Protein AF-A0AAW9IMZ4-F1 (afdb_monomer_lite)

Foldseek 3Di:
DDDDDPVVVVVVVLVVVLVVPVVPPPDPQPVLQVVLVVQVVLLVVVCVVVVFDAAEAEDDSDDPVVQQVQFAFDFAFRGSVVRNVQRPPPDRFNQAYFYDYRRTGGGGNTDDDDDPPPD

Structure (mmCIF, N/CA/C/O backbone):
data_AF-A0AAW9IMZ4-F1
#
_entry.id   AF-A0AAW9IMZ4-F1
#
loop_
_atom_site.group_PDB
_atom_site.id
_atom_site.type_symbol
_atom_site.label_atom_id
_atom_site.label_alt_id
_atom_site.label_comp_id
_atom_site.label_asym_id
_atom_site.label_entity_id
_atom_site.label_seq_id
_atom_site.pdbx_PDB_ins_code
_atom_site.Cartn_x
_atom_site.Cartn_y
_atom_site.Cartn_z
_atom_site.occupancy
_atom_site.B_iso_or_equiv
_atom_site.auth_seq_id
_atom_site.auth_comp_id
_atom_site.auth_asym_id
_atom_site.auth_atom_id
_atom_site.pdbx_PDB_model_num
ATOM 1 N N . VAL A 1 1 ? 41.300 2.216 -15.096 1.00 54.44 1 VAL A N 1
ATOM 2 C CA . VAL A 1 1 ? 40.225 1.257 -15.438 1.00 54.44 1 VAL A CA 1
ATOM 3 C C . VAL A 1 1 ? 38.982 1.708 -14.700 1.00 54.44 1 VAL A C 1
ATOM 5 O O . VAL A 1 1 ? 39.032 1.784 -13.482 1.00 54.44 1 VAL A O 1
ATOM 8 N N . VAL A 1 2 ? 37.931 2.108 -15.415 1.00 64.06 2 VAL A N 1
ATOM 9 C CA . VAL A 1 2 ? 36.642 2.443 -14.799 1.00 64.06 2 VAL A CA 1
ATOM 10 C C . VAL A 1 2 ? 35.836 1.150 -14.759 1.00 64.06 2 VAL A C 1
ATOM 12 O O . VAL A 1 2 ? 35.510 0.600 -15.807 1.00 64.06 2 VAL A O 1
ATOM 15 N N . ILE A 1 3 ? 35.605 0.623 -13.559 1.00 65.62 3 ILE A N 1
ATOM 16 C CA . ILE A 1 3 ? 34.755 -0.548 -13.341 1.00 65.62 3 ILE A CA 1
ATOM 17 C C . ILE A 1 3 ? 33.373 0.003 -13.005 1.00 65.62 3 ILE A C 1
ATOM 19 O O . ILE A 1 3 ? 33.192 0.603 -11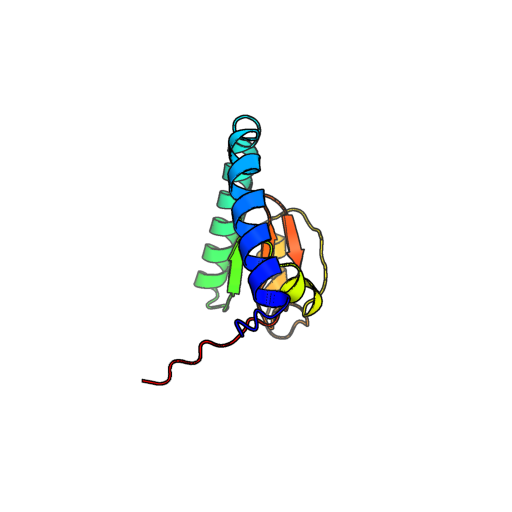.951 1.00 65.62 3 ILE A O 1
ATOM 23 N N . ILE A 1 4 ? 32.430 -0.145 -13.928 1.00 70.88 4 ILE A N 1
ATOM 24 C CA . ILE A 1 4 ? 31.017 0.161 -13.696 1.00 70.88 4 ILE A CA 1
ATOM 25 C C . ILE A 1 4 ? 30.312 -1.180 -13.524 1.00 70.88 4 ILE A C 1
ATOM 27 O O . ILE A 1 4 ? 30.482 -2.065 -14.369 1.00 70.88 4 ILE A O 1
ATOM 31 N N . PHE A 1 5 ? 29.558 -1.355 -12.437 1.00 73.69 5 PHE A N 1
ATOM 32 C CA . PHE A 1 5 ? 28.798 -2.579 -12.244 1.00 73.69 5 PHE A CA 1
ATOM 33 C C . PHE A 1 5 ? 27.513 -2.523 -13.091 1.00 73.69 5 PHE A C 1
ATOM 35 O O . PHE A 1 5 ? 27.006 -1.483 -13.520 1.00 73.69 5 PHE A O 1
ATOM 42 N N . GLN A 1 6 ? 26.994 -3.702 -13.419 1.00 74.31 6 GLN A N 1
ATOM 43 C CA . GLN A 1 6 ? 25.747 -3.833 -14.168 1.00 74.31 6 GLN A CA 1
ATOM 44 C C . GLN A 1 6 ? 24.555 -3.079 -13.525 1.00 74.31 6 GLN A C 1
ATOM 46 O O . GLN A 1 6 ? 23.739 -2.540 -14.280 1.00 74.31 6 GLN A O 1
ATOM 51 N N . PRO A 1 7 ? 24.429 -2.992 -12.181 1.00 78.62 7 PRO A N 1
ATOM 52 C CA . PRO A 1 7 ? 23.358 -2.237 -11.537 1.00 78.62 7 PRO A CA 1
ATOM 53 C C . PRO A 1 7 ? 23.369 -0.737 -11.856 1.00 78.62 7 PRO A C 1
ATOM 55 O O . PRO A 1 7 ? 22.296 -0.164 -12.038 1.00 78.62 7 PRO A O 1
ATOM 58 N N . GLU A 1 8 ? 24.530 -0.083 -11.973 1.00 81.12 8 GLU A N 1
ATOM 59 C CA . GLU A 1 8 ? 24.583 1.359 -12.254 1.00 81.12 8 GLU A CA 1
ATOM 60 C C . GLU A 1 8 ? 2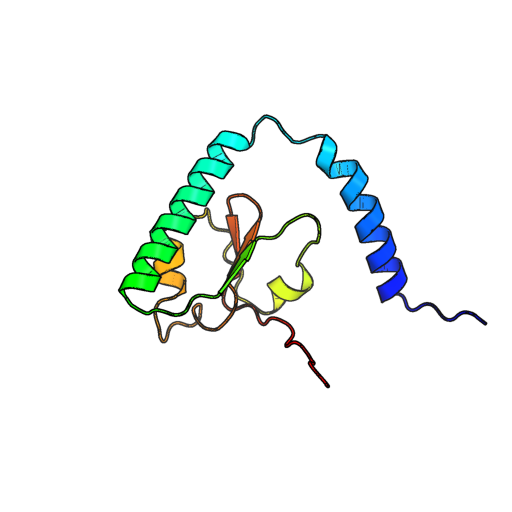4.193 1.662 -13.704 1.00 81.12 8 GLU A C 1
ATOM 62 O O . GLU A 1 8 ? 23.449 2.612 -13.947 1.00 81.12 8 GLU A O 1
ATOM 67 N N . ILE A 1 9 ? 24.611 0.822 -14.663 1.00 82.44 9 ILE A N 1
ATOM 68 C CA . ILE A 1 9 ? 24.175 0.943 -16.068 1.00 82.44 9 ILE A CA 1
ATOM 69 C C . ILE A 1 9 ? 22.667 0.711 -16.175 1.00 82.44 9 ILE A C 1
ATOM 71 O O . ILE A 1 9 ? 21.983 1.472 -16.859 1.00 82.44 9 ILE A O 1
ATOM 75 N N . ARG A 1 10 ? 22.134 -0.302 -15.475 1.00 81.25 10 ARG A N 1
ATOM 76 C CA . ARG A 1 10 ? 20.689 -0.568 -15.433 1.00 81.25 10 ARG A CA 1
ATOM 77 C C . ARG A 1 10 ? 19.923 0.657 -14.926 1.00 81.25 10 ARG A C 1
ATOM 79 O O . ARG A 1 10 ? 19.020 1.115 -15.616 1.00 81.25 10 ARG A O 1
ATOM 86 N N . ARG A 1 11 ? 20.328 1.231 -13.788 1.00 79.12 11 ARG A N 1
ATOM 87 C CA . ARG A 1 11 ? 19.674 2.412 -13.196 1.00 79.12 11 ARG A CA 1
ATOM 88 C C . ARG A 1 11 ? 19.735 3.645 -14.099 1.00 79.12 11 ARG A C 1
ATOM 90 O O . ARG A 1 11 ? 18.745 4.363 -14.220 1.00 79.12 11 ARG A O 1
ATOM 97 N N . ALA A 1 12 ? 20.874 3.891 -14.750 1.00 78.94 12 ALA A N 1
ATOM 98 C CA . ALA A 1 12 ? 21.027 5.018 -15.671 1.00 78.94 12 ALA A CA 1
ATOM 99 C C . ALA A 1 12 ? 20.108 4.887 -16.901 1.00 78.94 12 ALA A C 1
ATOM 101 O O . ALA A 1 12 ? 19.476 5.859 -17.310 1.00 78.94 12 ALA A O 1
ATOM 102 N N . LEU A 1 13 ? 19.995 3.679 -17.462 1.00 79.88 13 LEU A N 1
ATOM 103 C CA . LEU A 1 13 ? 19.116 3.400 -18.601 1.00 79.88 13 LEU A CA 1
ATOM 104 C C . LEU A 1 13 ? 17.632 3.433 -18.219 1.00 79.88 13 LEU A C 1
ATOM 106 O O . LEU A 1 13 ? 16.825 3.945 -18.993 1.00 79.88 13 LEU A O 1
ATOM 110 N N . GLU A 1 14 ? 17.273 2.939 -17.032 1.00 76.88 14 GLU A N 1
ATOM 111 C CA . GLU A 1 14 ? 15.915 3.060 -16.489 1.00 76.88 14 GLU A CA 1
ATOM 112 C C . GLU A 1 14 ? 15.499 4.534 -16.418 1.00 76.88 14 GLU A C 1
ATOM 114 O O . GLU A 1 14 ? 14.448 4.895 -16.941 1.00 76.88 14 GLU A O 1
ATOM 119 N N . HIS A 1 15 ? 16.352 5.408 -15.876 1.00 70.81 15 HIS A N 1
ATOM 120 C CA . HIS A 1 15 ? 16.043 6.833 -15.730 1.00 70.81 15 HIS A CA 1
ATOM 121 C C . HIS A 1 15 ? 15.827 7.559 -17.074 1.00 70.81 15 HIS A C 1
ATOM 123 O O . HIS A 1 15 ? 14.924 8.385 -17.189 1.00 70.81 15 HIS A O 1
ATOM 129 N N . ILE A 1 16 ? 16.615 7.228 -18.104 1.00 76.69 16 ILE A N 1
ATOM 130 C CA . ILE A 1 16 ? 16.500 7.821 -19.451 1.00 76.69 16 ILE A CA 1
ATOM 131 C C . ILE A 1 16 ? 15.271 7.284 -20.204 1.00 76.69 16 ILE A C 1
ATOM 133 O O . ILE A 1 16 ? 14.633 8.018 -20.953 1.00 76.69 16 ILE A O 1
ATOM 137 N N . GLY A 1 17 ? 14.925 6.007 -20.019 1.00 66.62 17 GLY A N 1
ATOM 138 C CA . GLY A 1 17 ? 13.771 5.396 -20.682 1.00 66.62 17 GLY A CA 1
ATOM 139 C C . GLY A 1 17 ? 12.422 5.873 -20.136 1.00 66.62 17 GLY A C 1
ATOM 140 O O . GLY A 1 17 ? 11.444 5.914 -20.879 1.00 66.62 17 GLY A O 1
ATOM 141 N N . ILE A 1 18 ? 12.364 6.246 -18.854 1.00 63.41 18 ILE A N 1
ATOM 142 C CA . ILE A 1 18 ? 11.131 6.705 -18.202 1.00 63.41 18 ILE A CA 1
ATOM 143 C C . ILE A 1 18 ? 10.751 8.126 -18.654 1.00 63.41 18 ILE A C 1
ATOM 145 O O . ILE A 1 18 ? 9.589 8.372 -18.979 1.00 63.41 18 ILE A O 1
ATOM 149 N N . SER A 1 19 ? 11.722 9.041 -18.761 1.00 58.97 19 SER A N 1
ATOM 150 C CA . SER A 1 19 ? 11.466 10.453 -19.091 1.00 58.97 19 SER A CA 1
ATOM 151 C C . SER A 1 19 ? 10.883 10.671 -20.492 1.00 58.97 19 SER A C 1
ATOM 153 O O . SER A 1 19 ? 10.098 11.592 -20.686 1.00 58.97 19 SER A O 1
ATOM 155 N N . ALA A 1 20 ? 11.199 9.804 -21.458 1.00 58.69 20 ALA A N 1
ATOM 156 C CA . ALA A 1 20 ? 10.670 9.892 -22.821 1.00 58.69 20 ALA A CA 1
ATOM 157 C C . ALA A 1 20 ? 9.240 9.330 -22.983 1.00 58.69 20 ALA A C 1
ATOM 159 O O . ALA A 1 20 ? 8.600 9.581 -24.003 1.00 58.69 20 ALA A O 1
ATOM 160 N N . PHE A 1 21 ? 8.737 8.545 -22.020 1.00 55.53 21 PHE A N 1
ATOM 161 C CA . PHE A 1 21 ? 7.460 7.825 -22.148 1.00 55.53 21 PHE A CA 1
ATOM 162 C C . PHE A 1 21 ? 6.325 8.425 -21.298 1.00 55.53 21 PHE A C 1
ATOM 164 O O . PHE A 1 21 ? 5.153 8.196 -21.600 1.00 55.53 21 PHE A O 1
ATOM 171 N N . GLU A 1 22 ? 6.642 9.217 -20.267 1.00 58.53 22 GLU A N 1
ATOM 172 C CA . GLU A 1 22 ? 5.636 9.860 -19.404 1.00 58.53 22 GLU A CA 1
ATOM 173 C C . GLU A 1 22 ? 4.864 11.005 -20.091 1.00 58.53 22 GLU A C 1
ATOM 175 O O . GLU A 1 22 ? 3.704 11.239 -19.752 1.00 58.53 22 GLU A O 1
ATOM 180 N N . GLU A 1 23 ? 5.431 11.663 -21.111 1.00 55.69 23 GLU A N 1
ATOM 181 C CA . GLU A 1 23 ? 4.772 12.789 -21.803 1.00 55.69 23 GLU A CA 1
ATOM 182 C C . GLU A 1 23 ? 3.556 12.386 -22.666 1.00 55.69 23 GLU A C 1
ATOM 184 O O . GLU A 1 23 ? 2.717 13.229 -22.974 1.00 55.69 23 GLU A O 1
ATOM 189 N N . ILE A 1 24 ? 3.400 11.108 -23.038 1.00 55.88 24 ILE A N 1
ATOM 190 C CA . ILE A 1 24 ? 2.415 10.695 -24.061 1.00 55.88 24 ILE A CA 1
ATOM 191 C C . ILE A 1 24 ? 1.048 10.273 -23.474 1.00 55.88 24 ILE A C 1
ATOM 193 O O . ILE A 1 24 ? 0.061 10.208 -24.204 1.00 55.88 24 ILE A O 1
ATOM 197 N N . HIS A 1 25 ? 0.921 10.013 -22.166 1.00 55.91 25 HIS A N 1
ATOM 198 C CA . HIS A 1 25 ? -0.258 9.307 -21.619 1.00 55.91 25 HIS A CA 1
ATOM 199 C C . HIS A 1 25 ? -1.280 10.159 -20.835 1.00 55.91 25 HIS A C 1
ATOM 201 O O . HIS A 1 25 ? -2.098 9.605 -20.105 1.00 55.91 25 HIS A O 1
ATOM 207 N N . ASN A 1 26 ? -1.268 11.490 -20.940 1.00 62.03 26 ASN A N 1
ATOM 208 C CA . ASN A 1 26 ? -1.806 12.330 -19.859 1.00 62.03 26 ASN A CA 1
ATOM 209 C C . ASN A 1 26 ? -3.115 13.098 -20.148 1.00 62.03 26 ASN A C 1
ATOM 211 O O . ASN A 1 26 ? -3.187 14.297 -19.897 1.00 62.03 26 ASN A O 1
ATOM 215 N N . ILE A 1 27 ? -4.171 12.431 -20.647 1.00 55.59 27 ILE A N 1
ATOM 216 C CA . ILE A 1 27 ? -5.521 13.055 -20.740 1.00 55.59 27 ILE A CA 1
ATOM 217 C C . ILE A 1 27 ? -6.673 12.123 -20.291 1.00 55.59 27 ILE A C 1
ATOM 219 O O . ILE A 1 27 ? -7.673 12.605 -19.772 1.00 55.59 27 ILE A O 1
ATOM 223 N N . GLN A 1 28 ? -6.556 10.792 -20.401 1.00 55.62 28 GLN A N 1
ATOM 224 C CA . GLN A 1 28 ? -7.651 9.859 -20.044 1.00 55.62 28 GLN A CA 1
ATOM 225 C C . GLN A 1 28 ? -7.690 9.418 -18.563 1.00 55.62 28 GLN A C 1
ATOM 227 O O . GLN A 1 28 ? -8.625 8.724 -18.164 1.00 55.62 28 GLN A O 1
ATOM 232 N N . ASP A 1 29 ? -6.716 9.820 -17.739 1.00 70.88 29 ASP A N 1
ATOM 233 C CA . ASP A 1 29 ? -6.492 9.245 -16.400 1.00 70.88 29 ASP A CA 1
ATOM 234 C C . ASP A 1 29 ? -6.903 10.150 -15.217 1.00 70.88 29 ASP A C 1
ATOM 236 O O . ASP A 1 29 ? -6.796 9.726 -14.067 1.00 70.88 29 ASP A O 1
ATOM 240 N N . GLU A 1 30 ? -7.412 11.369 -15.439 1.00 80.12 30 GLU A N 1
ATOM 241 C CA . GLU A 1 30 ? -7.726 12.283 -14.322 1.00 80.12 30 GLU A CA 1
ATOM 242 C C . GLU A 1 30 ? -8.881 11.801 -13.437 1.00 80.12 30 GLU A C 1
ATOM 244 O O . GLU A 1 30 ? -8.775 11.827 -12.211 1.00 80.12 30 GLU A O 1
ATOM 249 N N . GLU A 1 31 ? -9.976 11.328 -14.034 1.00 86.00 31 GLU A N 1
ATOM 250 C CA . GLU A 1 31 ? -11.148 10.872 -13.279 1.00 86.00 31 GLU A CA 1
ATOM 251 C C . GLU A 1 31 ? -10.828 9.619 -12.456 1.00 86.00 31 GLU A C 1
ATOM 253 O O . GLU A 1 31 ? -11.119 9.560 -11.261 1.00 86.00 31 GLU A O 1
ATOM 258 N N . LYS A 1 32 ? -10.142 8.642 -13.065 1.00 87.12 32 LYS A N 1
ATOM 259 C CA . LYS A 1 32 ? -9.683 7.435 -12.364 1.00 87.12 32 LYS A CA 1
ATOM 260 C C . LYS A 1 32 ? -8.730 7.781 -11.230 1.00 87.12 32 LYS A C 1
ATOM 262 O O . LYS A 1 32 ? -8.883 7.247 -10.136 1.00 87.12 32 LYS A O 1
ATOM 267 N N . ARG A 1 33 ? -7.794 8.707 -11.466 1.00 88.75 33 ARG A N 1
ATOM 268 C CA . ARG A 1 33 ? -6.871 9.202 -10.441 1.00 88.75 33 ARG A CA 1
ATOM 269 C C . ARG A 1 33 ? -7.629 9.829 -9.275 1.00 88.75 33 ARG A C 1
ATOM 271 O O . ARG A 1 33 ? -7.340 9.486 -8.135 1.00 88.75 33 ARG A O 1
ATOM 278 N N . ASN A 1 34 ? -8.619 10.680 -9.541 1.00 92.38 34 ASN A N 1
ATOM 279 C CA . ASN A 1 34 ? -9.437 11.295 -8.492 1.00 92.38 34 ASN A CA 1
ATOM 280 C C . ASN A 1 34 ? -10.210 10.247 -7.679 1.00 92.38 34 ASN A C 1
ATOM 282 O O . ASN A 1 34 ? -10.220 10.319 -6.452 1.00 92.38 34 ASN A O 1
ATOM 286 N N . ILE A 1 35 ? -10.801 9.243 -8.337 1.00 94.75 35 ILE A N 1
ATOM 287 C CA . ILE A 1 35 ? -11.472 8.129 -7.653 1.00 94.75 35 ILE A CA 1
ATOM 288 C C . ILE A 1 35 ? -10.477 7.381 -6.757 1.00 94.75 35 ILE A C 1
ATOM 290 O O . ILE A 1 35 ? -10.732 7.218 -5.570 1.00 94.75 35 ILE A O 1
ATOM 294 N N . THR A 1 36 ? -9.320 6.978 -7.286 1.00 95.56 36 THR A N 1
ATOM 295 C CA . THR A 1 36 ? -8.287 6.271 -6.515 1.00 95.56 36 THR A CA 1
ATOM 296 C C . THR A 1 36 ? -7.792 7.081 -5.319 1.00 95.56 36 THR A C 1
ATOM 298 O O . THR A 1 36 ? -7.645 6.530 -4.232 1.00 95.56 36 THR A O 1
ATOM 301 N N . VAL A 1 37 ? -7.559 8.384 -5.494 1.00 96.31 37 VAL A N 1
ATOM 302 C CA . VAL A 1 37 ? -7.147 9.278 -4.404 1.00 96.31 37 VAL A CA 1
ATOM 303 C C . VAL A 1 37 ? -8.219 9.333 -3.316 1.00 96.31 37 VAL A C 1
ATOM 305 O O . VAL A 1 37 ? -7.882 9.199 -2.143 1.00 96.31 37 VAL A O 1
ATOM 308 N N . ASN A 1 38 ? -9.497 9.454 -3.684 1.00 97.94 38 ASN A N 1
ATOM 309 C CA . ASN A 1 38 ? -10.595 9.455 -2.716 1.00 97.94 38 ASN A CA 1
ATOM 310 C C . ASN A 1 38 ? -10.682 8.133 -1.936 1.00 97.94 38 ASN A C 1
ATOM 312 O O . ASN A 1 38 ? -10.825 8.158 -0.717 1.00 97.94 38 ASN A O 1
ATOM 316 N N . GLU A 1 39 ? -10.533 6.986 -2.603 1.00 98.44 39 GLU A N 1
ATOM 317 C CA . GLU A 1 39 ? -10.510 5.672 -1.940 1.00 98.44 39 GLU A CA 1
ATOM 318 C C . GLU A 1 39 ? -9.349 5.546 -0.936 1.00 98.44 39 GLU A C 1
ATOM 320 O O . GLU A 1 39 ? -9.529 5.016 0.162 1.00 98.44 39 GLU A O 1
ATOM 325 N N . ILE A 1 40 ? -8.165 6.066 -1.284 1.00 98.31 40 ILE A N 1
ATOM 326 C CA . ILE A 1 40 ? -6.996 6.088 -0.391 1.00 98.31 40 ILE A CA 1
ATOM 327 C C . ILE A 1 40 ? -7.245 7.006 0.810 1.00 98.31 40 ILE A C 1
ATOM 329 O O . ILE A 1 40 ? -6.959 6.610 1.938 1.00 98.31 40 ILE A O 1
ATOM 333 N N . ILE A 1 41 ? -7.782 8.212 0.589 1.00 98.44 41 ILE A N 1
ATOM 334 C CA . ILE A 1 41 ? -8.103 9.161 1.666 1.00 98.44 41 ILE A CA 1
ATOM 335 C C . ILE A 1 41 ? -9.095 8.528 2.643 1.00 98.44 41 ILE A C 1
ATOM 337 O O . ILE A 1 41 ? -8.830 8.527 3.841 1.00 98.44 41 ILE A O 1
ATOM 341 N N . ASN A 1 42 ? -10.179 7.935 2.136 1.00 98.50 42 ASN A N 1
ATOM 342 C CA . ASN A 1 42 ? -11.189 7.276 2.964 1.00 98.50 42 ASN A CA 1
ATOM 343 C C . ASN A 1 42 ? -10.573 6.165 3.831 1.00 98.50 42 ASN A C 1
ATOM 345 O O . ASN A 1 42 ? -10.790 6.148 5.042 1.00 98.50 42 ASN A O 1
ATOM 349 N N . ALA A 1 43 ? -9.743 5.293 3.243 1.00 98.44 43 ALA A N 1
ATOM 350 C CA . ALA A 1 43 ? -9.055 4.243 3.996 1.00 98.44 43 ALA A CA 1
ATOM 351 C C . ALA A 1 43 ? -8.135 4.809 5.081 1.00 98.44 43 ALA A C 1
ATOM 353 O O . ALA A 1 43 ? -8.173 4.362 6.223 1.00 98.44 43 ALA A O 1
ATOM 354 N N . ILE A 1 44 ? -7.298 5.794 4.739 1.00 98.00 44 ILE A N 1
ATOM 355 C CA . ILE A 1 44 ? -6.337 6.381 5.680 1.00 98.00 44 ILE A CA 1
ATOM 356 C C . ILE A 1 44 ? -7.065 7.096 6.821 1.00 98.00 44 ILE A C 1
ATOM 358 O O . ILE A 1 44 ? -6.632 6.984 7.964 1.00 98.00 44 ILE A O 1
ATOM 362 N N . SER A 1 45 ? -8.169 7.795 6.543 1.00 98.31 45 SER A N 1
ATOM 363 C CA . SER A 1 45 ? -8.999 8.420 7.577 1.00 98.31 45 SER A CA 1
ATOM 364 C C . SER A 1 45 ? -9.531 7.390 8.574 1.00 98.31 45 SER A C 1
ATOM 366 O O . SER A 1 45 ? -9.362 7.581 9.778 1.00 98.31 45 SER A O 1
ATOM 368 N N . ASN A 1 46 ? -10.079 6.275 8.084 1.00 98.19 46 ASN A N 1
ATOM 369 C CA . ASN A 1 46 ? -10.603 5.202 8.931 1.00 98.19 46 ASN A CA 1
ATOM 370 C C . ASN A 1 46 ? -9.487 4.518 9.741 1.00 98.19 46 ASN A C 1
ATOM 372 O O . ASN A 1 46 ? -9.622 4.326 10.949 1.00 98.19 46 ASN A O 1
ATOM 376 N N . LEU A 1 47 ? -8.350 4.220 9.103 1.00 97.62 47 LEU A N 1
ATOM 377 C CA . LEU A 1 47 ? -7.177 3.626 9.756 1.00 97.62 47 LEU A CA 1
ATOM 378 C C . LEU A 1 47 ? -6.581 4.556 10.824 1.00 97.62 47 LEU A C 1
ATOM 380 O O . LEU A 1 47 ? -6.155 4.099 11.884 1.00 97.62 47 LEU A O 1
ATOM 384 N N . ALA A 1 48 ? -6.569 5.868 10.581 1.00 97.94 48 ALA A N 1
ATOM 385 C CA . ALA A 1 48 ? -6.112 6.851 11.557 1.00 97.94 48 ALA A CA 1
ATOM 386 C C . ALA A 1 48 ? -7.058 6.932 12.765 1.00 97.94 48 ALA A C 1
ATOM 388 O O . ALA A 1 48 ? -6.585 6.967 13.904 1.00 97.94 48 ALA A O 1
ATOM 389 N N . GLU A 1 49 ? -8.376 6.915 12.537 1.00 97.69 49 GLU A N 1
ATOM 390 C CA . GLU A 1 49 ? -9.386 6.898 13.603 1.00 97.69 49 GLU A CA 1
ATOM 391 C C . GLU A 1 49 ? -9.247 5.651 14.490 1.00 97.69 49 GLU A C 1
ATOM 393 O O . GLU A 1 49 ? -9.253 5.756 15.721 1.00 97.69 49 GLU A O 1
ATOM 398 N N . SER A 1 50 ? -9.014 4.483 13.883 1.00 96.25 50 SER A N 1
ATOM 399 C CA . SER A 1 50 ? -8.774 3.225 14.600 1.00 96.25 50 SER A CA 1
ATOM 400 C C . SER A 1 50 ? -7.353 3.075 15.156 1.00 96.25 50 SER A C 1
ATOM 402 O O . SER A 1 50 ? -7.065 2.080 15.824 1.00 96.25 50 SER A O 1
ATOM 404 N N . LYS A 1 51 ? -6.463 4.052 14.922 1.00 96.56 51 LYS A N 1
ATOM 405 C CA . LYS A 1 51 ? -5.033 4.020 15.292 1.00 96.56 51 LYS A CA 1
ATOM 406 C C . LYS A 1 51 ? -4.292 2.805 14.721 1.00 96.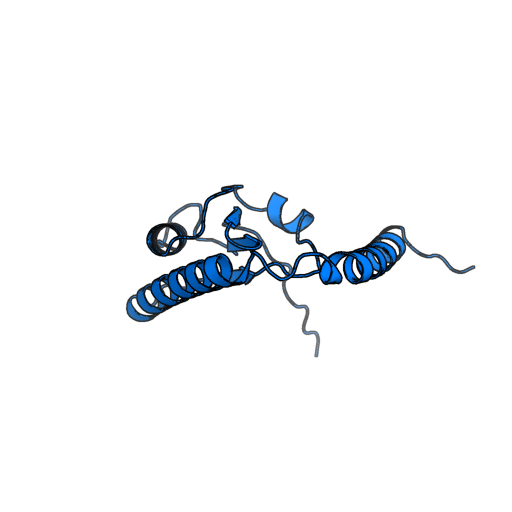56 51 LYS A C 1
ATOM 408 O O . LYS A 1 51 ? -3.390 2.254 15.354 1.00 96.56 51 LYS A O 1
ATOM 413 N N . THR A 1 52 ? -4.672 2.389 13.523 1.00 96.00 52 THR A N 1
ATOM 414 C CA . THR A 1 52 ? -4.058 1.290 12.787 1.00 96.00 52 THR A CA 1
ATOM 415 C C . THR A 1 52 ? -2.903 1.819 11.941 1.00 96.00 52 THR A C 1
ATOM 417 O O . THR A 1 52 ? -3.065 2.742 11.145 1.00 96.00 52 THR A O 1
ATOM 420 N N . GLY A 1 53 ? -1.714 1.242 12.123 1.00 95.38 53 GLY A N 1
ATOM 421 C CA . GLY A 1 53 ? -0.544 1.581 11.317 1.00 95.38 53 GLY A CA 1
ATOM 422 C C . GLY A 1 53 ? -0.710 1.113 9.873 1.00 95.38 53 GLY A C 1
ATOM 423 O O . GLY A 1 53 ? -1.170 0.001 9.630 1.00 95.38 53 GLY A O 1
ATOM 424 N N . ALA A 1 54 ? -0.310 1.953 8.922 1.00 96.81 54 ALA A N 1
ATOM 425 C CA . ALA A 1 54 ? -0.341 1.631 7.504 1.00 96.81 54 ALA A CA 1
ATOM 426 C C . ALA A 1 54 ? 0.887 2.206 6.799 1.00 96.81 54 ALA A C 1
ATOM 428 O O . ALA A 1 54 ? 1.306 3.333 7.071 1.00 96.81 54 ALA A O 1
ATOM 429 N N . LEU A 1 55 ? 1.446 1.432 5.869 1.00 96.75 55 LEU A N 1
ATOM 430 C CA . LEU A 1 55 ? 2.553 1.847 5.016 1.00 96.75 55 LEU A 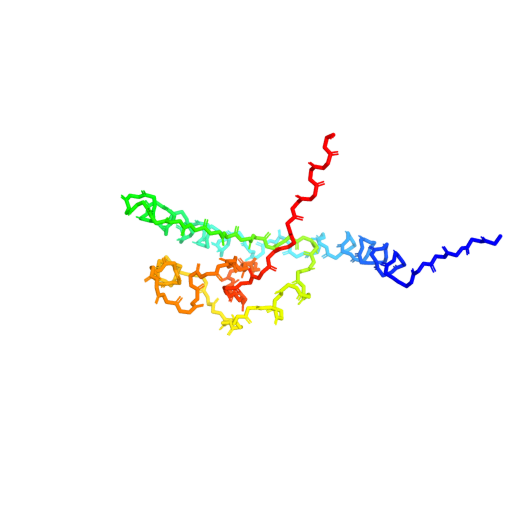CA 1
ATOM 431 C C . LEU A 1 55 ? 2.152 1.635 3.558 1.00 96.75 55 LEU A C 1
ATOM 433 O O . LEU A 1 55 ? 2.085 0.507 3.075 1.00 96.75 55 LEU A O 1
ATOM 437 N N . ILE A 1 56 ? 1.858 2.729 2.861 1.00 97.62 56 ILE A N 1
ATOM 438 C CA . ILE A 1 56 ? 1.424 2.713 1.462 1.00 97.62 56 ILE A CA 1
ATOM 439 C C . ILE A 1 56 ? 2.489 3.405 0.613 1.00 97.62 56 ILE A C 1
ATOM 441 O O . ILE A 1 56 ? 2.894 4.529 0.903 1.00 97.62 56 ILE A O 1
ATOM 445 N N . VAL A 1 57 ? 2.924 2.736 -0.450 1.00 96.81 57 VAL A N 1
ATOM 446 C CA . VAL A 1 57 ? 3.886 3.245 -1.428 1.00 96.81 57 VAL A CA 1
ATOM 447 C C . VAL A 1 57 ? 3.164 3.464 -2.750 1.00 96.81 57 VAL A C 1
ATOM 449 O O . VAL A 1 57 ? 2.590 2.531 -3.307 1.00 96.81 57 VAL A O 1
ATOM 452 N N . ILE A 1 58 ? 3.212 4.691 -3.267 1.00 95.12 58 ILE A N 1
ATOM 453 C CA . ILE A 1 58 ? 2.679 5.018 -4.592 1.00 95.12 58 ILE A CA 1
ATOM 454 C C . ILE A 1 58 ? 3.830 4.997 -5.594 1.00 95.12 58 ILE A C 1
ATOM 456 O O . ILE A 1 58 ? 4.745 5.817 -5.521 1.00 95.12 58 ILE A O 1
ATOM 460 N N . GLU A 1 59 ? 3.790 4.035 -6.511 1.00 91.62 59 GLU A N 1
ATOM 461 C CA . GLU A 1 59 ? 4.753 3.916 -7.598 1.00 91.62 59 GLU A CA 1
ATOM 462 C C . GLU A 1 59 ? 4.572 5.074 -8.590 1.00 91.62 59 GLU A C 1
ATOM 464 O O . GLU A 1 59 ? 3.459 5.356 -9.037 1.00 91.62 59 GLU A O 1
ATOM 469 N N . GLN A 1 60 ? 5.681 5.733 -8.918 1.00 87.50 60 GLN A N 1
ATOM 470 C CA . GLN A 1 60 ? 5.759 6.834 -9.881 1.00 87.50 60 GLN A CA 1
ATOM 471 C C . GLN A 1 60 ? 6.544 6.355 -11.119 1.00 87.50 60 GLN A C 1
ATOM 473 O O . GLN A 1 60 ? 6.409 5.208 -11.540 1.00 87.50 60 GLN A O 1
ATOM 478 N N . ALA A 1 61 ? 7.415 7.206 -11.658 1.00 79.75 61 ALA A N 1
ATOM 479 C CA . ALA A 1 61 ? 8.380 6.898 -12.709 1.00 79.75 61 ALA A CA 1
ATOM 480 C C . ALA A 1 61 ? 9.195 5.613 -12.447 1.00 79.75 61 ALA A C 1
ATOM 482 O O . ALA A 1 61 ? 9.279 4.715 -13.290 1.00 79.75 61 ALA A O 1
ATOM 483 N N . THR A 1 62 ? 9.819 5.517 -11.269 1.00 79.56 62 THR A N 1
ATOM 484 C CA . THR A 1 62 ? 10.696 4.393 -10.924 1.00 79.56 62 THR A CA 1
ATOM 485 C C . THR A 1 62 ? 9.875 3.168 -10.544 1.00 79.56 62 THR A C 1
ATOM 487 O O . THR A 1 62 ? 9.160 3.175 -9.541 1.00 79.56 62 THR A O 1
ATOM 490 N N . ARG A 1 63 ? 10.025 2.085 -11.311 1.00 82.38 63 ARG A N 1
ATOM 491 C CA . ARG A 1 63 ? 9.344 0.815 -11.033 1.00 82.38 63 ARG A CA 1
ATOM 492 C C . ARG A 1 63 ? 9.917 0.133 -9.795 1.00 82.38 63 ARG A C 1
ATOM 494 O O . ARG A 1 63 ? 11.129 0.013 -9.652 1.00 82.38 63 ARG A O 1
ATOM 501 N N . LEU A 1 64 ? 9.042 -0.415 -8.956 1.00 83.06 64 LEU A N 1
ATOM 502 C CA . LEU A 1 64 ? 9.408 -1.095 -7.707 1.00 83.06 64 LEU A CA 1
ATOM 503 C C . LEU A 1 64 ? 9.427 -2.626 -7.865 1.00 83.06 64 LEU A C 1
ATOM 505 O O . LEU A 1 64 ? 9.091 -3.363 -6.943 1.00 83.06 64 LEU A O 1
ATOM 509 N N . GLY A 1 65 ? 9.808 -3.118 -9.050 1.00 82.25 65 GLY A N 1
ATOM 510 C CA . GLY A 1 65 ? 9.660 -4.527 -9.440 1.00 82.25 65 GLY A CA 1
ATOM 511 C C . GLY A 1 65 ? 10.312 -5.530 -8.484 1.00 82.25 65 GLY A C 1
ATOM 512 O O . GLY A 1 65 ? 9.697 -6.532 -8.142 1.00 82.25 65 GLY A O 1
ATOM 513 N N . GLU A 1 66 ? 11.528 -5.249 -8.012 1.00 83.56 66 GLU A N 1
ATOM 514 C CA . GLU A 1 66 ? 12.233 -6.134 -7.071 1.00 83.56 66 GLU A CA 1
ATOM 515 C C . GLU A 1 66 ? 11.558 -6.175 -5.692 1.00 83.56 66 GLU A C 1
ATOM 517 O O . GLU A 1 66 ? 11.537 -7.222 -5.050 1.00 83.56 66 GLU A O 1
ATOM 522 N N . ILE A 1 67 ? 10.947 -5.066 -5.265 1.00 88.31 67 ILE A N 1
ATOM 523 C CA . ILE A 1 67 ? 10.259 -4.964 -3.973 1.00 88.31 67 ILE A CA 1
ATOM 524 C C . ILE A 1 67 ? 8.952 -5.764 -3.998 1.00 88.31 67 ILE A C 1
ATOM 526 O O . ILE A 1 67 ? 8.626 -6.420 -3.010 1.00 88.31 67 ILE A O 1
ATOM 530 N N . LEU A 1 68 ? 8.240 -5.787 -5.132 1.00 90.75 68 LEU A N 1
ATOM 531 C CA . LEU A 1 68 ? 7.000 -6.563 -5.290 1.00 90.75 68 LEU A CA 1
ATOM 532 C C . LEU A 1 68 ? 7.194 -8.057 -4.986 1.00 90.75 68 LEU A C 1
ATOM 534 O O . LEU A 1 68 ? 6.291 -8.683 -4.442 1.00 90.75 68 LEU A O 1
ATOM 538 N N . ASN A 1 69 ? 8.373 -8.613 -5.290 1.00 88.69 69 ASN A N 1
ATOM 539 C CA . ASN A 1 69 ? 8.682 -10.031 -5.071 1.00 88.69 69 ASN A CA 1
ATOM 540 C C . ASN A 1 69 ? 8.798 -10.415 -3.588 1.00 88.69 69 ASN A 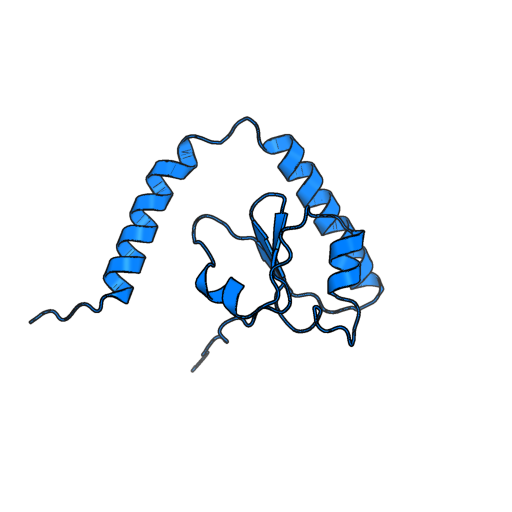C 1
ATOM 542 O O . ASN A 1 69 ? 8.799 -11.601 -3.270 1.00 88.69 69 ASN A O 1
ATOM 546 N N . SER A 1 70 ? 8.946 -9.434 -2.692 1.00 92.88 70 SER A N 1
ATOM 547 C CA . SER A 1 70 ? 9.037 -9.678 -1.247 1.00 92.88 70 SER A CA 1
ATOM 548 C C . SER A 1 70 ? 7.673 -9.843 -0.574 1.00 92.88 70 SER A C 1
ATOM 550 O O . SER A 1 70 ? 7.608 -10.408 0.513 1.00 92.88 70 SER A O 1
ATOM 552 N N . GLY A 1 71 ? 6.605 -9.348 -1.206 1.00 93.94 71 GLY A N 1
ATOM 553 C CA . GLY A 1 71 ? 5.250 -9.384 -0.671 1.00 93.94 71 GLY A CA 1
ATOM 554 C C . GLY A 1 71 ? 4.341 -10.381 -1.386 1.00 93.94 71 GLY A C 1
ATOM 555 O O . GLY A 1 71 ? 4.752 -11.157 -2.248 1.00 93.94 71 GLY A O 1
ATOM 556 N N . THR A 1 72 ? 3.056 -10.326 -1.042 1.00 96.62 72 THR A N 1
ATOM 557 C CA . THR A 1 72 ? 2.003 -11.083 -1.726 1.00 96.62 72 THR A CA 1
ATOM 558 C C . THR A 1 72 ? 1.436 -10.250 -2.869 1.00 96.62 72 THR A C 1
ATOM 560 O O . THR A 1 72 ? 0.915 -9.157 -2.639 1.00 96.62 72 THR A O 1
ATOM 563 N N . ILE A 1 73 ? 1.507 -10.771 -4.097 1.00 96.56 73 ILE A N 1
ATOM 564 C CA . ILE A 1 73 ? 0.881 -10.151 -5.272 1.00 96.56 73 ILE A CA 1
ATOM 565 C C . ILE A 1 73 ? -0.643 -10.212 -5.129 1.00 96.56 73 ILE A C 1
ATOM 567 O O . ILE A 1 73 ? -1.207 -11.282 -4.909 1.00 96.56 73 ILE A O 1
ATOM 571 N N . LEU A 1 74 ? -1.298 -9.062 -5.276 1.00 96.31 74 LEU A N 1
ATOM 572 C CA . LEU A 1 74 ? -2.754 -8.926 -5.195 1.00 96.31 74 LEU A CA 1
ATOM 573 C C . LEU A 1 74 ? -3.372 -8.579 -6.548 1.00 96.31 74 LEU A C 1
ATOM 575 O O . LEU A 1 74 ? -4.417 -9.121 -6.891 1.00 96.31 74 LEU A O 1
ATOM 579 N N . ASP A 1 75 ? -2.737 -7.669 -7.291 1.00 95.94 75 ASP A N 1
ATOM 580 C CA . ASP A 1 75 ? -3.252 -7.104 -8.542 1.00 95.94 75 ASP A CA 1
ATOM 581 C C . ASP A 1 75 ? -4.759 -6.766 -8.475 1.00 95.94 75 ASP A C 1
ATOM 583 O O . ASP A 1 75 ? -5.597 -7.250 -9.240 1.00 95.94 75 ASP A O 1
ATOM 587 N N . ALA A 1 76 ? -5.123 -5.925 -7.510 1.00 97.69 76 ALA A N 1
ATOM 588 C CA . ALA A 1 76 ? -6.507 -5.557 -7.229 1.00 97.69 76 ALA A CA 1
ATOM 589 C C . ALA A 1 76 ? -6.767 -4.080 -7.536 1.00 97.69 76 ALA A C 1
ATOM 591 O O . ALA A 1 76 ? -5.863 -3.252 -7.465 1.00 97.69 76 ALA A O 1
ATOM 592 N N . LYS A 1 77 ? -8.015 -3.718 -7.853 1.00 97.62 77 LYS A N 1
ATOM 593 C CA . LYS A 1 77 ? -8.406 -2.303 -7.944 1.00 97.62 77 LYS A CA 1
ATOM 594 C C . LYS A 1 77 ? -8.348 -1.672 -6.550 1.00 97.62 77 LYS A C 1
ATOM 596 O O . LYS A 1 77 ? -8.780 -2.292 -5.579 1.00 97.62 77 LYS A O 1
ATOM 601 N N . VAL A 1 78 ? -7.845 -0.443 -6.457 1.00 98.12 78 VAL A N 1
ATOM 602 C CA . VAL A 1 78 ? -7.855 0.307 -5.196 1.00 98.12 78 VAL A CA 1
ATOM 603 C C . VAL A 1 78 ? -9.302 0.547 -4.752 1.00 98.12 78 VAL A C 1
ATOM 605 O O . VAL A 1 78 ? -10.127 1.021 -5.533 1.00 98.12 78 VAL A O 1
ATOM 608 N N . SER A 1 79 ? -9.593 0.203 -3.500 1.00 98.44 79 SER A N 1
ATOM 609 C CA . SER A 1 79 ? -10.824 0.556 -2.789 1.00 98.44 79 SER A CA 1
ATOM 610 C C . SER A 1 79 ? -10.517 0.722 -1.305 1.00 98.44 79 SER A C 1
ATOM 612 O O . SER A 1 79 ? -9.602 0.060 -0.798 1.00 98.44 79 SER A O 1
ATOM 614 N N . SER A 1 80 ? -11.275 1.568 -0.611 1.00 98.44 80 SER A N 1
ATOM 615 C CA . SER A 1 80 ? -11.050 1.850 0.804 1.00 98.44 80 SER A CA 1
ATOM 616 C C . SER A 1 80 ? -11.163 0.585 1.648 1.00 98.44 80 SER A C 1
ATOM 618 O O . SER A 1 80 ? -10.245 0.248 2.389 1.00 98.44 80 SER A O 1
ATOM 620 N N . ASN A 1 81 ? -12.219 -0.201 1.424 1.00 98.25 81 ASN A N 1
ATOM 621 C CA . ASN A 1 81 ? -12.479 -1.439 2.156 1.00 98.25 81 ASN A CA 1
ATOM 622 C C . ASN A 1 81 ? -11.345 -2.458 1.996 1.00 98.25 81 ASN A C 1
ATOM 624 O O . ASN A 1 81 ? -11.053 -3.208 2.927 1.00 98.25 81 ASN A O 1
ATOM 628 N N . LEU A 1 82 ? -10.722 -2.529 0.816 1.00 98.38 82 LEU A N 1
ATOM 629 C CA . LEU A 1 82 ? -9.603 -3.440 0.597 1.00 98.38 82 LEU A CA 1
ATOM 630 C C . LEU A 1 82 ? -8.348 -2.958 1.328 1.00 98.38 82 LEU A C 1
ATOM 632 O O . LEU A 1 82 ? -7.687 -3.767 1.970 1.00 98.38 82 LEU A O 1
ATOM 636 N N . LEU A 1 83 ? -8.040 -1.660 1.264 1.00 98.44 83 LEU A N 1
ATOM 637 C CA . LEU A 1 83 ? -6.917 -1.078 2.003 1.00 98.44 83 LEU A CA 1
ATOM 638 C C . LEU A 1 83 ? -7.093 -1.256 3.515 1.00 98.44 83 LEU A C 1
ATOM 640 O O . LEU A 1 83 ? -6.165 -1.689 4.188 1.00 98.44 83 LEU A O 1
ATOM 644 N N . GLU A 1 84 ? -8.291 -1.005 4.037 1.00 97.94 84 GLU A N 1
ATOM 645 C CA . GLU A 1 84 ? -8.614 -1.233 5.445 1.00 97.94 84 GLU A CA 1
ATOM 646 C C . GLU A 1 84 ? -8.417 -2.701 5.842 1.00 97.94 84 GLU A C 1
ATOM 648 O O . GLU A 1 84 ? -7.762 -2.976 6.844 1.00 97.94 84 GLU A O 1
ATOM 653 N N . ASN A 1 85 ? -8.903 -3.650 5.028 1.00 97.44 85 ASN A N 1
ATOM 654 C CA . ASN A 1 85 ? -8.723 -5.083 5.283 1.00 97.44 85 ASN A CA 1
ATOM 655 C C . ASN A 1 85 ? -7.257 -5.525 5.238 1.00 97.44 85 ASN A C 1
ATOM 657 O O . ASN A 1 85 ? -6.850 -6.364 6.039 1.00 97.44 85 ASN A O 1
ATOM 661 N N . ILE A 1 86 ? -6.466 -4.974 4.315 1.00 98.12 86 ILE A N 1
ATOM 662 C CA . ILE A 1 86 ? -5.032 -5.263 4.212 1.00 98.12 86 ILE A CA 1
ATOM 663 C C . ILE A 1 86 ? -4.314 -4.914 5.519 1.00 98.12 86 ILE A C 1
ATOM 665 O O . ILE A 1 86 ? -3.476 -5.688 5.971 1.00 98.12 86 ILE A O 1
ATOM 669 N N . PHE A 1 87 ? -4.659 -3.784 6.142 1.00 97.81 87 PHE A N 1
ATOM 670 C CA . PHE A 1 87 ? -4.004 -3.307 7.362 1.00 97.81 87 PHE A CA 1
ATOM 671 C C . PHE A 1 87 ? -4.659 -3.799 8.663 1.00 97.81 87 PHE A C 1
ATOM 673 O O . PHE A 1 87 ? -4.286 -3.349 9.747 1.00 97.81 87 PHE A O 1
ATOM 680 N N . VAL A 1 88 ? -5.592 -4.759 8.605 1.00 95.00 88 VAL A N 1
ATOM 681 C CA . VAL A 1 88 ? -6.109 -5.411 9.818 1.00 95.00 88 VAL A CA 1
ATOM 682 C C . VAL A 1 88 ? -4.966 -6.122 10.543 1.00 95.00 88 VAL A C 1
ATOM 684 O O . VAL A 1 88 ? -4.275 -6.975 9.981 1.00 95.00 88 VAL A O 1
ATOM 687 N N . VAL A 1 89 ? -4.792 -5.779 11.820 1.00 89.31 89 VAL A N 1
ATOM 688 C CA . VAL A 1 89 ? -3.715 -6.295 12.674 1.00 89.31 89 VAL A CA 1
ATOM 689 C C . VAL A 1 89 ? -3.782 -7.823 12.772 1.00 89.31 89 VAL A C 1
ATOM 691 O O . VAL A 1 89 ? -4.865 -8.398 12.874 1.00 89.31 89 VAL A O 1
ATOM 694 N N . ASN A 1 90 ? -2.617 -8.477 12.801 1.00 88.06 90 ASN A N 1
ATOM 695 C CA . ASN A 1 90 ? -2.456 -9.936 12.883 1.00 88.06 90 ASN A CA 1
ATOM 696 C C . ASN A 1 90 ? -2.899 -10.717 11.630 1.00 88.06 90 ASN A C 1
ATOM 698 O O . ASN A 1 90 ? -3.170 -11.915 11.718 1.00 88.06 90 ASN A O 1
ATOM 702 N N . THR A 1 91 ? -2.960 -10.078 10.461 1.00 92.19 91 THR A N 1
ATOM 703 C CA . THR A 1 91 ? -3.178 -10.773 9.178 1.00 92.19 91 THR A CA 1
ATOM 704 C C . THR A 1 91 ? -1.863 -10.944 8.407 1.00 92.19 91 THR A C 1
ATOM 706 O O . THR A 1 91 ? -0.936 -10.176 8.606 1.00 92.19 91 THR A O 1
ATOM 709 N N . PRO A 1 92 ? -1.707 -11.903 7.483 1.00 88.62 92 PRO A N 1
ATOM 710 C CA . PRO A 1 92 ? -0.452 -12.019 6.727 1.00 88.62 92 PRO A CA 1
ATOM 711 C C . PRO A 1 92 ? -0.097 -10.792 5.865 1.00 88.62 92 PRO A C 1
ATOM 713 O O . PRO A 1 92 ? 1.068 -10.603 5.542 1.00 88.62 92 PRO A O 1
ATOM 716 N N . LEU A 1 93 ? -1.082 -9.969 5.478 1.00 93.44 93 LEU A N 1
ATOM 717 C CA . LEU A 1 93 ? -0.878 -8.840 4.559 1.00 93.44 93 LEU A CA 1
ATOM 718 C C . LEU A 1 93 ? -0.503 -7.526 5.259 1.00 93.44 93 LEU A C 1
ATOM 720 O O . LEU A 1 93 ? 0.108 -6.672 4.623 1.00 93.44 93 LEU A O 1
ATOM 724 N N . HIS A 1 94 ? -0.832 -7.359 6.545 1.00 92.88 94 HIS A N 1
ATOM 725 C CA . HIS A 1 94 ? -0.604 -6.084 7.240 1.00 92.88 94 HIS A CA 1
ATOM 726 C C . HIS A 1 94 ? 0.871 -5.783 7.538 1.00 92.88 94 HIS A C 1
ATOM 728 O O . HIS A 1 94 ? 1.217 -4.633 7.807 1.00 92.88 94 HIS A O 1
ATOM 734 N N . ASP A 1 95 ? 1.728 -6.807 7.530 1.00 89.56 95 ASP A N 1
ATOM 735 C CA . ASP A 1 95 ? 3.123 -6.690 7.943 1.00 89.56 95 ASP A CA 1
ATOM 736 C C . ASP A 1 95 ? 4.001 -6.289 6.753 1.00 89.56 95 ASP A C 1
ATOM 738 O O . ASP A 1 95 ? 4.548 -7.124 6.033 1.00 89.56 95 ASP A O 1
ATOM 742 N N . GLY A 1 96 ? 4.063 -4.982 6.498 1.00 93.81 96 GLY A N 1
ATOM 743 C CA . GLY A 1 96 ? 4.905 -4.390 5.464 1.00 93.81 96 GLY A CA 1
ATOM 744 C C . GLY A 1 96 ? 4.193 -3.341 4.617 1.00 93.81 96 GLY A C 1
ATOM 745 O O . GLY A 1 96 ? 3.117 -2.838 4.942 1.00 93.81 96 GLY A O 1
ATOM 746 N N . ALA A 1 97 ? 4.835 -2.975 3.511 1.00 96.94 97 ALA A N 1
ATOM 747 C CA . ALA A 1 97 ? 4.335 -1.960 2.600 1.00 96.94 97 ALA A CA 1
ATOM 748 C C . ALA A 1 97 ? 3.317 -2.524 1.601 1.00 96.94 97 ALA A C 1
ATOM 750 O O . ALA A 1 97 ? 3.506 -3.595 1.021 1.00 96.94 97 ALA A O 1
ATOM 751 N N . THR A 1 98 ? 2.278 -1.738 1.331 1.00 98.12 98 THR A N 1
ATOM 752 C CA . THR A 1 98 ? 1.352 -1.946 0.214 1.00 98.12 98 THR A CA 1
ATOM 753 C C . THR A 1 98 ? 1.749 -1.055 -0.955 1.00 98.12 98 THR A C 1
ATOM 755 O O . THR A 1 98 ? 1.847 0.160 -0.794 1.00 98.12 98 THR A O 1
ATOM 758 N N . ILE A 1 99 ? 1.973 -1.640 -2.134 1.00 97.62 99 ILE A N 1
ATOM 759 C CA . ILE A 1 99 ? 2.429 -0.925 -3.333 1.00 97.62 99 ILE A CA 1
ATOM 760 C C . ILE A 1 99 ? 1.254 -0.690 -4.278 1.00 97.62 99 ILE A C 1
ATOM 762 O O . ILE A 1 99 ? 0.606 -1.638 -4.726 1.00 97.62 99 ILE A O 1
ATOM 766 N N . ILE A 1 100 ? 1.014 0.573 -4.621 1.00 97.00 100 ILE A N 1
ATOM 767 C CA . ILE A 1 100 ? -0.024 1.016 -5.553 1.00 97.00 100 ILE A CA 1
ATOM 768 C C . ILE A 1 100 ? 0.637 1.555 -6.822 1.00 97.00 100 ILE A C 1
ATOM 770 O O . ILE A 1 100 ? 1.522 2.403 -6.750 1.00 97.00 100 ILE A O 1
ATOM 774 N N . ARG A 1 101 ? 0.180 1.101 -7.990 1.00 94.06 101 ARG A N 1
ATOM 775 C CA . ARG A 1 101 ? 0.545 1.647 -9.304 1.00 94.06 101 ARG A CA 1
ATOM 776 C C . ARG A 1 101 ? -0.729 2.091 -10.001 1.00 94.06 101 ARG A C 1
ATOM 778 O O . ARG A 1 101 ? -1.590 1.262 -10.296 1.00 94.06 101 ARG A O 1
ATOM 785 N N . LYS A 1 102 ? -0.812 3.385 -10.317 1.00 92.00 102 LYS A N 1
ATOM 786 C CA . LYS A 1 102 ? -2.019 4.002 -10.886 1.00 92.00 102 LYS A CA 1
ATOM 787 C C . LYS A 1 102 ? -3.238 3.714 -9.994 1.00 92.00 102 LYS A C 1
ATOM 789 O O . LYS A 1 102 ? -3.237 4.108 -8.836 1.00 92.00 102 LYS A O 1
ATOM 794 N N . ASP A 1 103 ? -4.239 3.004 -10.505 1.00 94.69 103 ASP A N 1
ATOM 795 C CA . ASP A 1 103 ? -5.490 2.652 -9.831 1.00 94.69 103 ASP A CA 1
ATOM 796 C C . ASP A 1 103 ? -5.502 1.226 -9.245 1.00 94.69 103 ASP A C 1
ATOM 798 O O . ASP A 1 103 ? -6.564 0.709 -8.876 1.00 94.69 103 ASP A O 1
ATOM 802 N N . ARG A 1 104 ? -4.333 0.572 -9.152 1.00 96.44 104 ARG A N 1
ATOM 803 C CA . ARG A 1 104 ? -4.209 -0.828 -8.722 1.00 96.44 104 ARG A CA 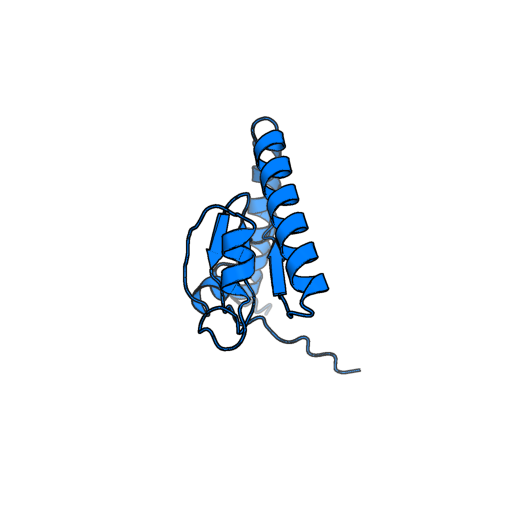1
ATOM 804 C C . ARG A 1 104 ? -3.242 -1.017 -7.560 1.00 96.44 104 ARG A C 1
ATOM 806 O O . ARG A 1 104 ? -2.139 -0.480 -7.564 1.00 96.44 104 ARG A O 1
ATOM 813 N N . ILE A 1 105 ? -3.637 -1.851 -6.605 1.00 98.12 105 ILE A N 1
ATOM 814 C CA . ILE A 1 105 ? -2.776 -2.420 -5.568 1.00 98.12 105 ILE A CA 1
ATOM 815 C C . ILE A 1 105 ? -2.043 -3.606 -6.192 1.00 98.12 105 ILE A C 1
ATOM 817 O O . ILE A 1 105 ? -2.663 -4.617 -6.522 1.00 98.12 105 ILE A O 1
ATOM 821 N N . LEU A 1 106 ? -0.731 -3.488 -6.368 1.00 97.31 106 LEU A N 1
ATOM 822 C CA . LEU A 1 106 ? 0.080 -4.543 -6.970 1.00 97.31 106 LEU A CA 1
ATOM 823 C C . LEU A 1 106 ? 0.378 -5.656 -5.971 1.00 97.31 106 LEU A C 1
ATOM 825 O O . LEU A 1 106 ? 0.197 -6.830 -6.288 1.00 97.31 106 LEU A O 1
ATOM 829 N N . ALA A 1 107 ? 0.828 -5.282 -4.774 1.00 97.50 107 ALA A N 1
ATOM 830 C CA . ALA A 1 107 ? 1.239 -6.211 -3.732 1.00 97.50 107 ALA A CA 1
ATOM 831 C C . ALA A 1 107 ? 1.108 -5.584 -2.340 1.00 97.50 107 ALA A C 1
ATOM 833 O O . ALA A 1 107 ? 1.081 -4.358 -2.207 1.00 97.50 107 ALA A O 1
ATOM 834 N N . SER A 1 108 ? 1.056 -6.428 -1.314 1.00 97.88 108 SER A N 1
ATOM 835 C CA . SER A 1 108 ? 1.079 -6.024 0.095 1.00 97.88 108 SER A CA 1
ATOM 836 C C . SER A 1 108 ? 1.995 -6.930 0.922 1.00 97.88 108 SER A C 1
ATOM 838 O O . SER A 1 108 ? 2.447 -7.964 0.424 1.00 97.88 108 SER A O 1
ATOM 840 N N . GLY A 1 109 ? 2.333 -6.514 2.142 1.00 96.25 109 GLY A N 1
ATOM 841 C CA . GLY A 1 109 ? 3.365 -7.153 2.961 1.00 96.25 109 GLY A CA 1
ATOM 842 C C . GLY A 1 109 ? 4.768 -7.072 2.344 1.00 96.25 109 GLY A C 1
ATOM 843 O O . GLY A 1 109 ? 5.579 -7.975 2.520 1.00 96.25 109 GLY A O 1
ATOM 844 N N . CYS A 1 110 ? 5.051 -6.038 1.541 1.00 96.25 110 CYS A N 1
ATOM 845 C CA . CYS A 1 110 ? 6.357 -5.881 0.902 1.00 96.25 110 CYS A CA 1
ATOM 846 C C . CYS A 1 110 ? 7.394 -5.341 1.894 1.00 96.25 110 CYS A C 1
ATOM 848 O O . CYS A 1 110 ? 7.139 -4.375 2.618 1.00 96.25 110 CYS A O 1
ATOM 850 N N . VAL A 1 111 ? 8.601 -5.899 1.863 1.00 94.44 111 VAL A N 1
ATOM 851 C CA . VAL A 1 111 ? 9.730 -5.449 2.681 1.00 94.44 111 VAL A CA 1
ATOM 852 C C . VAL A 1 111 ? 10.448 -4.308 1.966 1.00 94.44 111 VAL A C 1
ATOM 854 O O . VAL A 1 111 ? 10.961 -4.473 0.858 1.00 94.44 111 VAL A O 1
ATOM 857 N N . LEU A 1 112 ? 10.503 -3.141 2.608 1.00 92.44 112 LEU A N 1
ATOM 858 C CA . LEU A 1 112 ? 11.262 -1.997 2.105 1.00 92.44 112 LEU A CA 1
ATOM 859 C C . LEU A 1 112 ? 12.696 -2.004 2.652 1.00 92.44 112 LEU A C 1
ATOM 861 O O . LEU A 1 112 ? 12.911 -2.404 3.799 1.00 92.44 112 LEU A O 1
ATOM 865 N N . PRO A 1 113 ? 13.684 -1.532 1.868 1.00 88.06 113 PRO A N 1
ATOM 866 C CA . PRO A 1 113 ? 15.028 -1.323 2.385 1.00 88.06 113 PRO A CA 1
ATOM 867 C C . PRO A 1 113 ? 14.993 -0.289 3.515 1.00 88.06 113 PRO A C 1
ATOM 869 O O . PRO A 1 113 ? 14.401 0.782 3.377 1.00 88.06 113 PRO A O 1
ATOM 872 N N . LEU A 1 114 ? 15.646 -0.610 4.631 1.00 84.44 114 LEU A N 1
ATOM 873 C CA . LEU A 1 114 ? 15.784 0.314 5.751 1.00 84.44 114 LEU A CA 1
ATOM 874 C C . LEU A 1 114 ? 16.827 1.385 5.420 1.00 84.44 114 LEU A C 1
ATOM 876 O O . LEU A 1 114 ? 17.878 1.101 4.842 1.00 84.44 114 LEU A O 1
ATOM 880 N N . THR A 1 115 ? 16.546 2.626 5.807 1.00 82.88 115 THR A N 1
ATOM 881 C CA . THR A 1 115 ? 17.500 3.727 5.668 1.00 82.88 115 THR A CA 1
ATOM 882 C C . THR A 1 115 ? 18.691 3.509 6.604 1.00 82.88 115 THR A C 1
ATOM 884 O O . THR A 1 115 ? 18.524 3.501 7.822 1.00 82.88 115 THR A O 1
ATOM 887 N N . ASN A 1 116 ? 19.907 3.409 6.058 1.00 74.12 116 ASN A N 1
ATOM 888 C CA . ASN A 1 116 ? 21.138 3.498 6.848 1.00 74.12 116 ASN A CA 1
ATOM 889 C C . ASN A 1 116 ? 21.491 4.970 7.087 1.00 74.12 116 ASN A C 1
ATOM 891 O O . ASN A 1 116 ? 22.248 5.572 6.326 1.00 74.12 116 ASN A O 1
ATOM 895 N N . ASN A 1 117 ? 20.944 5.545 8.157 1.00 62.47 117 ASN A N 1
ATOM 896 C CA . ASN A 1 117 ? 21.361 6.853 8.654 1.00 62.47 117 ASN A CA 1
ATOM 897 C C . ASN A 1 117 ? 22.556 6.681 9.603 1.00 62.47 117 ASN A C 1
ATOM 899 O O . ASN A 1 117 ? 22.417 6.760 10.821 1.00 62.47 117 ASN A O 1
ATOM 903 N N . ASN A 1 118 ? 23.738 6.428 9.040 1.00 56.91 118 ASN A N 1
ATOM 904 C CA . ASN A 1 118 ? 24.979 6.577 9.795 1.00 56.91 118 ASN A CA 1
ATOM 905 C C . ASN A 1 118 ? 25.342 8.067 9.798 1.00 56.91 118 ASN A C 1
ATOM 907 O O . ASN A 1 118 ? 25.969 8.550 8.856 1.00 56.91 118 ASN A O 1
ATOM 911 N N . THR A 1 119 ? 24.872 8.789 10.815 1.00 48.91 119 THR A N 1
ATOM 912 C CA . THR A 1 119 ? 25.424 10.097 11.208 1.00 48.91 119 THR A CA 1
ATOM 913 C C . THR A 1 119 ? 26.844 9.961 11.722 1.00 48.91 119 THR A C 1
ATOM 915 O O . THR A 1 119 ? 27.077 8.990 12.480 1.00 48.91 119 THR A O 1
#

pLDDT: mean 86.32, std 13.9, range [48.91, 98.5]

Sequence (119 aa):
VVIIFQPEIRRALEHIGISAFEEIHNIQDEEKRNITVNEIINAISNLAESKTGALIVIEQATRLGEILNSGTILDAKVSSNLLENIFVVNTPLHDGATIIRKDRILASGCVLPLTNNNT

Organism: Clostridium perfringens (NCBI:txid1502)

InterPro domains:
  IPR003390 DNA integrity scanning protein, DisA, N-terminal [PF02457] (42-118)
  IPR003390 DNA integrity scanning protein, DisA, N-terminal [PS51794] (6-119)
  IPR036888 DNA integrity scanning protein, DisA, N-terminal domain superfamily [G3DSA:3.40.1700.10] (15-119)
  IPR036888 DNA integrity scanning protein, DisA, N-terminal domain superfamily [SSF143597] (1-118)
  IPR050338 DNA integrity scanning protein DisA [PTHR34185] (1-117)

Radius of gyration: 16.96 Å; chains: 1; bounding box: 53×25×39 Å

Secondary structure (DSSP, 8-state):
-----HHHHHHHHHHHHHHTTGGGS-SS-HHHHHHHHHHHHHHHHHHHHTT----EEEE-SS--HHHHTTSEEEEEE--HHHHHHHT-TTSTTSSSEEEEETTEEEEEEEPPPPP----